Protein AF-A0A502RYR3-F1 (afdb_monomer)

Sequence (58 aa):
MRVACIGTGTIGASWVALFITGTHEVTAWDPAPGWQDRLLAALDRYEPQLRELQMPTV

Solvent-accessible surface area (backbone atoms only — not comparable to full-atom values): 3378 Å² total; per-residue (Å²): 88,83,44,79,41,78,41,51,53,78,70,34,36,54,50,51,48,57,40,46,31,49,85,32,52,70,48,76,48,55,92,54,89,66,42,65,64,52,32,52,54,48,45,66,69,42,48,65,59,40,50,76,69,69,47,54,84,115

pLDDT: mean 94.93, std 5.84, range [64.88, 98.44]

Foldseek 3Di:
DEEEQEDQPPVSLVVQLQQVLDPYDYDYDYPDPPSVVVSVVSSVVCQVVCVVVVGHDD

Nearest PDB structures (foldseek):
  3ado-assembly1_A  TM=7.789E-01  e=1.504E-02  Oryctolagus cuniculus
  3hdh-assembly2_C-2  TM=8.126E-01  e=1.763E-01  Sus scrofa
  4dyd-assembly1_A  TM=8.827E-01  e=3.493E-01  Acinetobacter baylyi
  8oqo-assembly1_A  TM=7.424E-01  e=2.021E-01  Mycobacterium tuberculosis H37Rv
  4pzc-assembly1_A  TM=7.871E-01  e=4.592E-01  Cupriavidus necator H16

Radius of gyration: 10.83 Å; Cα contacts (8 Å, |Δi|>4): 70; chains: 1; bounding box: 25×15×31 Å

Mean predicted aligned error: 2.38 Å

Structure (mmCIF, N/CA/C/O backbone):
data_AF-A0A502RYR3-F1
#
_entry.id   AF-A0A502RYR3-F1
#
loop_
_atom_site.group_PDB
_atom_site.id
_atom_site.type_symbol
_atom_site.label_atom_id
_atom_site.label_alt_id
_atom_site.label_comp_id
_atom_site.label_asym_id
_atom_site.label_entity_id
_atom_site.label_seq_id
_atom_site.pdbx_PDB_ins_code
_atom_site.Cartn_x
_atom_site.Cartn_y
_atom_site.Cartn_z
_atom_site.occupancy
_atom_site.B_iso_or_equiv
_atom_site.auth_seq_id
_atom_site.auth_comp_id
_atom_site.auth_asym_id
_atom_site.auth_atom_id
_atom_site.pdbx_PDB_model_num
ATOM 1 N N . MET A 1 1 ? -15.526 2.013 1.746 1.00 91.31 1 MET A N 1
ATOM 2 C CA . MET A 1 1 ? -15.573 2.531 0.346 1.00 91.31 1 MET A CA 1
ATOM 3 C C . MET A 1 1 ? -14.467 1.866 -0.475 1.00 91.31 1 MET A C 1
ATOM 5 O O . MET A 1 1 ? -13.651 1.179 0.127 1.00 91.31 1 MET A O 1
ATOM 9 N N . ARG A 1 2 ? -14.424 2.041 -1.804 1.00 97.31 2 ARG A N 1
ATOM 10 C CA . ARG A 1 2 ? -13.308 1.565 -2.645 1.00 97.31 2 ARG A CA 1
ATOM 11 C C . ARG A 1 2 ? -12.260 2.658 -2.818 1.00 97.31 2 ARG A C 1
ATOM 13 O O . ARG A 1 2 ? -12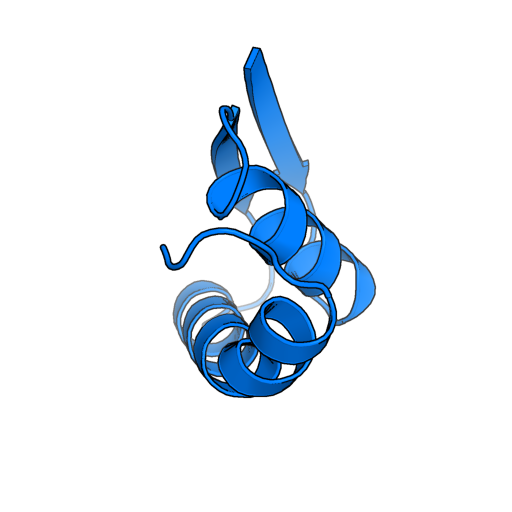.619 3.770 -3.197 1.00 97.31 2 ARG A O 1
ATOM 20 N N . VAL A 1 3 ? -10.997 2.339 -2.550 1.00 97.88 3 VAL A N 1
ATOM 21 C CA . VAL A 1 3 ? -9.869 3.276 -2.620 1.00 97.88 3 VAL A CA 1
ATOM 22 C C . VAL A 1 3 ? -8.796 2.719 -3.550 1.00 97.88 3 VAL A C 1
ATOM 24 O O . VAL A 1 3 ? -8.409 1.559 -3.431 1.00 97.88 3 VAL A O 1
ATOM 27 N N . ALA A 1 4 ? -8.308 3.555 -4.465 1.00 98.19 4 ALA A N 1
ATOM 28 C CA . ALA A 1 4 ? -7.151 3.245 -5.295 1.00 98.19 4 ALA A CA 1
ATOM 29 C C . ALA A 1 4 ? -5.939 4.061 -4.824 1.00 98.19 4 ALA A C 1
ATOM 31 O O . ALA A 1 4 ? -5.992 5.291 -4.802 1.00 98.19 4 ALA A O 1
ATOM 32 N N . CYS A 1 5 ? -4.847 3.382 -4.476 1.00 98.06 5 CYS A N 1
ATOM 33 C CA . CYS A 1 5 ? -3.565 3.997 -4.144 1.00 98.06 5 CYS A CA 1
ATOM 34 C C . CYS A 1 5 ? -2.579 3.779 -5.297 1.00 98.06 5 CYS A C 1
ATOM 36 O O . CYS A 1 5 ? -2.141 2.656 -5.543 1.00 98.06 5 CYS A O 1
ATOM 38 N N . ILE A 1 6 ? -2.237 4.860 -6.002 1.00 98.19 6 ILE A N 1
ATOM 39 C CA . ILE A 1 6 ? -1.280 4.845 -7.114 1.00 98.19 6 ILE A CA 1
ATOM 40 C C . ILE A 1 6 ? 0.037 5.453 -6.631 1.00 98.19 6 ILE A C 1
ATOM 42 O O . ILE A 1 6 ? 0.099 6.638 -6.309 1.00 98.19 6 ILE A O 1
ATOM 46 N N . GLY A 1 7 ? 1.074 4.623 -6.577 1.00 98.25 7 GLY A N 1
ATOM 47 C CA . GLY A 1 7 ? 2.331 4.896 -5.893 1.00 98.25 7 GLY A CA 1
ATOM 48 C C . GLY A 1 7 ? 2.347 4.267 -4.500 1.00 98.25 7 GLY A C 1
ATOM 49 O O . GLY A 1 7 ? 1.502 4.576 -3.662 1.00 98.25 7 GLY A O 1
ATOM 50 N N . THR A 1 8 ? 3.323 3.399 -4.236 1.00 98.31 8 THR A N 1
ATOM 51 C CA . THR A 1 8 ? 3.449 2.615 -2.993 1.00 98.31 8 THR A CA 1
ATOM 52 C C . THR A 1 8 ? 4.798 2.833 -2.303 1.00 98.31 8 THR A C 1
ATOM 54 O O . THR A 1 8 ? 5.291 1.963 -1.587 1.00 98.31 8 THR A O 1
ATOM 57 N N . GLY A 1 9 ? 5.409 4.007 -2.504 1.00 96.75 9 GLY A N 1
ATOM 58 C CA . GLY A 1 9 ? 6.489 4.506 -1.645 1.00 96.75 9 GLY A CA 1
ATOM 59 C C . GLY A 1 9 ? 5.987 4.830 -0.230 1.00 96.75 9 GLY A C 1
ATOM 60 O O . GLY A 1 9 ? 4.833 4.568 0.092 1.00 96.75 9 GLY A O 1
ATOM 61 N N . THR A 1 10 ? 6.812 5.456 0.615 1.00 96.50 10 THR A N 1
ATOM 62 C CA . THR A 1 10 ? 6.500 5.700 2.042 1.00 96.50 10 THR A CA 1
ATOM 63 C C . THR A 1 10 ? 5.084 6.232 2.302 1.00 96.50 10 THR A C 1
ATOM 65 O O . THR A 1 10 ? 4.352 5.658 3.100 1.00 96.50 10 THR A O 1
ATOM 68 N N . ILE A 1 11 ? 4.677 7.301 1.607 1.00 97.44 11 ILE A N 1
ATOM 69 C CA . ILE A 1 11 ? 3.356 7.924 1.809 1.00 97.44 11 ILE A CA 1
ATOM 70 C C . ILE A 1 11 ? 2.232 7.024 1.282 1.00 97.44 11 ILE A C 1
ATOM 72 O O . ILE A 1 11 ? 1.193 6.870 1.922 1.00 97.44 11 ILE A O 1
ATOM 76 N N . GLY A 1 12 ? 2.434 6.413 0.115 1.00 98.06 12 GLY A N 1
ATOM 77 C CA . GLY A 1 12 ? 1.448 5.519 -0.485 1.00 98.06 12 GLY A CA 1
ATOM 78 C C . GLY A 1 12 ? 1.182 4.298 0.389 1.00 98.06 12 GLY A C 1
ATOM 79 O O . GLY A 1 12 ? 0.033 3.991 0.691 1.00 98.06 12 GLY A O 1
ATOM 80 N N . ALA A 1 13 ? 2.246 3.659 0.874 1.00 98.00 13 ALA A N 1
ATOM 81 C CA . ALA A 1 13 ? 2.158 2.510 1.763 1.00 98.00 13 ALA A CA 1
ATOM 82 C C . ALA A 1 13 ? 1.468 2.855 3.093 1.00 98.00 13 ALA A C 1
ATOM 84 O O . ALA A 1 13 ? 0.641 2.071 3.552 1.00 98.00 13 ALA A O 1
ATOM 85 N N . SER A 1 14 ? 1.721 4.036 3.680 1.00 96.75 14 SER A N 1
ATOM 86 C CA . SER A 1 14 ? 1.010 4.451 4.900 1.00 96.75 14 SER A CA 1
ATOM 87 C C . SER A 1 14 ? -0.491 4.646 4.676 1.00 96.75 14 SER A C 1
ATOM 89 O O . SER A 1 14 ? -1.289 4.283 5.537 1.00 96.75 14 SER A O 1
ATOM 91 N N . TRP A 1 15 ? -0.898 5.166 3.511 1.00 97.00 15 TRP A N 1
ATOM 92 C CA . TRP A 1 15 ? -2.319 5.282 3.171 1.00 97.00 15 TRP A CA 1
ATOM 93 C C . TRP A 1 15 ? -2.964 3.922 2.931 1.00 97.00 15 TRP A C 1
ATOM 95 O O . TRP A 1 15 ? -4.056 3.684 3.439 1.00 97.00 15 TRP A O 1
ATOM 105 N N . VAL A 1 16 ? -2.287 3.015 2.217 1.00 97.56 16 VAL A N 1
ATOM 106 C CA . VAL A 1 16 ? -2.767 1.635 2.047 1.00 97.56 16 VAL A CA 1
ATOM 107 C C . VAL A 1 16 ? -3.001 0.994 3.411 1.00 97.56 16 VAL A C 1
ATOM 109 O O . VAL A 1 16 ? -4.093 0.487 3.649 1.00 97.56 16 VAL A O 1
ATOM 112 N N . ALA A 1 17 ? -2.023 1.084 4.315 1.00 96.06 17 ALA A N 1
ATOM 113 C CA . ALA A 1 17 ? -2.099 0.510 5.653 1.00 96.06 17 ALA A CA 1
ATOM 114 C C . ALA A 1 17 ? -3.274 1.069 6.470 1.00 96.06 17 ALA A C 1
ATOM 116 O O . ALA A 1 17 ? -4.017 0.316 7.097 1.00 96.06 17 ALA A O 1
ATOM 117 N N . LEU A 1 18 ? -3.489 2.385 6.415 1.00 94.75 18 LEU A N 1
ATOM 118 C CA . LEU A 1 18 ? -4.582 3.043 7.126 1.00 94.75 18 LEU A CA 1
ATOM 119 C C . LEU A 1 18 ? -5.960 2.674 6.555 1.00 94.75 18 LEU A C 1
ATOM 121 O O . LEU A 1 18 ? -6.916 2.465 7.298 1.00 94.75 18 LEU A O 1
ATOM 125 N N . PHE A 1 19 ? -6.092 2.602 5.231 1.00 95.44 19 PHE A N 1
ATOM 126 C CA . PHE A 1 19 ? -7.382 2.311 4.612 1.00 95.44 19 PHE A CA 1
ATOM 127 C C . PHE A 1 19 ? -7.771 0.839 4.748 1.00 95.44 19 PHE A C 1
ATOM 129 O O . PHE A 1 19 ? -8.941 0.565 5.022 1.00 95.44 19 PHE A O 1
ATOM 136 N N . ILE A 1 20 ? -6.813 -0.082 4.593 1.00 93.81 20 ILE A N 1
ATOM 137 C CA . ILE A 1 20 ? -7.074 -1.527 4.629 1.00 93.81 20 ILE A CA 1
ATOM 138 C C . ILE A 1 20 ? -7.335 -2.048 6.050 1.00 93.81 20 ILE A C 1
ATOM 140 O O . ILE A 1 20 ? -8.132 -2.962 6.208 1.00 93.81 20 ILE A O 1
ATOM 144 N N . THR A 1 21 ? -6.733 -1.434 7.079 1.00 92.00 21 THR A N 1
ATOM 145 C CA . THR A 1 21 ? -7.103 -1.679 8.491 1.00 92.00 21 THR A CA 1
ATOM 146 C C . THR A 1 21 ? -8.474 -1.097 8.842 1.00 92.00 21 THR A C 1
ATOM 148 O O . THR A 1 21 ? -9.116 -1.526 9.796 1.00 92.00 21 THR A O 1
ATOM 151 N N . GLY A 1 22 ? -8.944 -0.101 8.086 1.00 84.81 22 GLY A N 1
ATOM 152 C CA . GLY A 1 22 ? -10.286 0.454 8.216 1.00 84.81 22 GLY A CA 1
ATOM 153 C C . GLY A 1 22 ? -11.366 -0.403 7.542 1.00 84.81 22 GLY A C 1
ATOM 154 O O . GLY A 1 22 ? -11.239 -1.601 7.337 1.00 84.81 22 GLY A O 1
ATOM 155 N N . THR A 1 23 ? -12.473 0.234 7.156 1.00 87.81 23 THR A N 1
ATOM 156 C CA . THR A 1 23 ? -13.616 -0.423 6.487 1.00 87.81 23 THR A CA 1
ATOM 157 C C . THR A 1 23 ? -13.588 -0.254 4.959 1.00 87.81 23 THR A C 1
ATOM 159 O O . THR A 1 23 ? -14.633 -0.133 4.303 1.00 87.81 23 THR A O 1
ATOM 162 N N . HIS A 1 24 ? -12.389 -0.173 4.369 1.00 94.00 24 HIS A N 1
ATOM 163 C CA . HIS A 1 24 ? -12.203 0.106 2.942 1.00 94.00 24 HIS A CA 1
ATOM 164 C C . HIS A 1 24 ? -11.650 -1.097 2.180 1.00 94.00 24 HIS A C 1
ATOM 166 O O . HIS A 1 24 ? -10.802 -1.833 2.664 1.00 94.00 24 HIS A O 1
ATOM 172 N N . GLU A 1 25 ? -12.103 -1.240 0.937 1.00 96.00 25 GLU A N 1
ATOM 173 C CA . GLU A 1 25 ? -11.486 -2.125 -0.048 1.00 96.00 25 GLU A CA 1
ATOM 174 C C . GLU A 1 25 ? -10.410 -1.315 -0.779 1.00 96.00 25 GLU A C 1
ATOM 176 O O . GLU A 1 25 ? -10.714 -0.265 -1.359 1.00 96.00 25 GLU A O 1
ATOM 181 N N . VAL A 1 26 ? -9.158 -1.770 -0.727 1.00 97.38 26 VAL A N 1
ATOM 182 C CA . VAL A 1 26 ? -8.007 -1.025 -1.251 1.00 97.38 26 VAL A CA 1
ATOM 183 C C . VA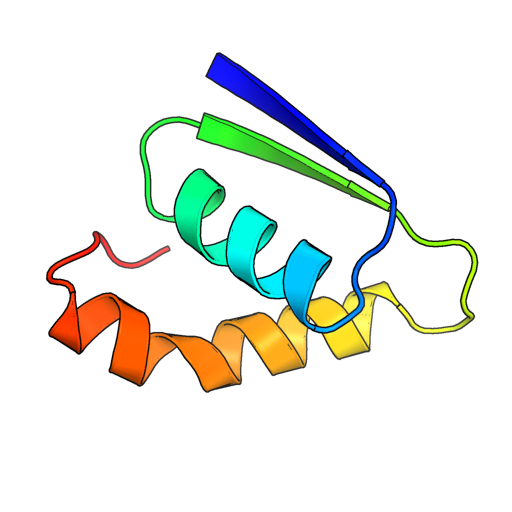L A 1 26 ? -7.396 -1.763 -2.435 1.00 97.38 26 VAL A C 1
ATOM 185 O O . VAL A 1 26 ? -7.034 -2.930 -2.335 1.00 97.38 26 VAL A O 1
ATOM 188 N N . THR A 1 27 ? -7.245 -1.068 -3.561 1.00 98.12 27 THR A N 1
ATOM 189 C CA . THR A 1 27 ? -6.415 -1.504 -4.691 1.00 98.12 27 THR A CA 1
ATOM 190 C C . THR A 1 27 ? -5.160 -0.641 -4.733 1.00 98.12 27 THR A C 1
ATOM 192 O 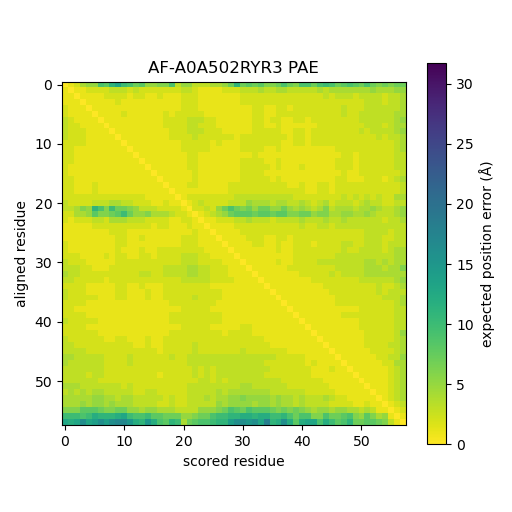O . THR A 1 27 ? -5.259 0.583 -4.772 1.00 98.12 27 THR A O 1
ATOM 195 N N . ALA A 1 28 ? -3.980 -1.257 -4.738 1.00 98.12 28 ALA A N 1
ATOM 196 C CA . ALA A 1 28 ? -2.702 -0.552 -4.821 1.00 98.12 28 ALA A CA 1
ATOM 197 C C . ALA A 1 28 ? -1.968 -0.898 -6.122 1.00 98.12 28 ALA A C 1
ATOM 199 O O . ALA A 1 28 ? -2.114 -2.009 -6.632 1.00 98.12 28 ALA A O 1
ATOM 200 N N . TRP A 1 29 ? -1.186 0.043 -6.652 1.00 98.38 29 TRP A N 1
ATOM 201 C CA . TRP A 1 29 ? -0.305 -0.183 -7.800 1.00 98.38 29 TRP A CA 1
ATOM 202 C C . TRP A 1 29 ? 0.861 0.810 -7.819 1.00 98.38 29 TRP A C 1
ATOM 204 O O . TRP A 1 29 ? 0.702 1.960 -7.411 1.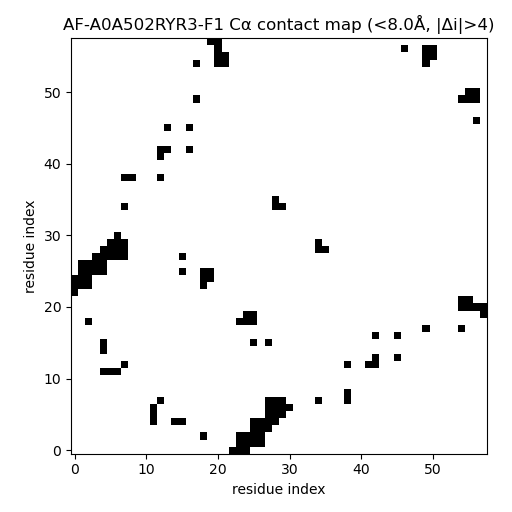00 98.38 29 TRP A O 1
ATOM 214 N N . ASP A 1 30 ? 2.013 0.397 -8.345 1.00 98.44 30 ASP A N 1
ATOM 215 C CA . ASP A 1 30 ? 3.191 1.245 -8.557 1.00 98.44 30 ASP A CA 1
ATOM 216 C C . ASP A 1 30 ? 3.975 0.758 -9.799 1.00 98.44 30 ASP A C 1
ATOM 218 O O . ASP A 1 30 ? 3.978 -0.443 -10.086 1.00 98.44 30 ASP A O 1
ATOM 222 N N . PRO A 1 31 ? 4.627 1.645 -10.577 1.00 98.12 31 PRO A N 1
ATOM 223 C CA . PRO A 1 31 ? 5.419 1.235 -11.740 1.00 98.12 31 PRO A CA 1
ATOM 224 C C . PRO A 1 31 ? 6.747 0.544 -11.385 1.00 98.12 31 PRO A C 1
ATOM 226 O O . PRO A 1 31 ? 7.368 -0.066 -12.258 1.00 98.12 31 PRO A O 1
ATOM 229 N N . ALA A 1 32 ? 7.234 0.657 -10.146 1.00 97.94 32 ALA A N 1
ATOM 230 C CA . ALA A 1 32 ? 8.535 0.132 -9.755 1.00 97.94 32 ALA A CA 1
ATOM 231 C C . ALA A 1 32 ? 8.551 -1.409 -9.742 1.00 97.94 32 ALA A C 1
ATOM 233 O O . ALA A 1 32 ? 7.698 -2.035 -9.113 1.00 97.94 32 ALA A O 1
ATOM 234 N N . PRO A 1 33 ? 9.565 -2.070 -10.329 1.00 98.19 33 PRO A N 1
ATOM 235 C CA . PRO A 1 33 ? 9.703 -3.520 -10.222 1.00 98.19 33 PRO A CA 1
ATOM 236 C C . PRO A 1 33 ? 9.757 -3.978 -8.757 1.00 98.19 33 PRO A C 1
ATOM 238 O O . PRO A 1 33 ? 10.487 -3.391 -7.949 1.00 98.19 33 PRO A O 1
ATOM 241 N N . GLY A 1 34 ? 8.992 -5.020 -8.416 1.00 97.69 34 GLY A N 1
ATOM 242 C CA . GLY A 1 34 ? 8.919 -5.575 -7.057 1.00 97.69 34 GLY A CA 1
ATOM 243 C C . GLY A 1 34 ? 8.156 -4.709 -6.048 1.00 97.69 34 GLY A C 1
ATOM 244 O O . GLY A 1 34 ? 8.359 -4.851 -4.845 1.00 97.69 34 GLY A O 1
ATOM 245 N N . TRP A 1 35 ? 7.314 -3.774 -6.501 1.00 98.31 35 TRP A N 1
ATOM 246 C CA . TRP A 1 35 ? 6.552 -2.898 -5.606 1.00 98.31 35 TRP A CA 1
ATOM 247 C C . TRP A 1 35 ? 5.617 -3.651 -4.653 1.00 98.31 35 TRP A C 1
ATOM 249 O O . TRP A 1 35 ? 5.453 -3.210 -3.520 1.00 98.31 35 TRP A O 1
ATOM 259 N N . GLN A 1 36 ? 5.047 -4.784 -5.079 1.00 98.38 36 GLN A N 1
ATOM 260 C CA . GLN A 1 36 ? 4.128 -5.580 -4.258 1.00 98.38 36 GLN A CA 1
ATOM 261 C C . GLN A 1 36 ? 4.824 -6.098 -3.002 1.00 98.38 36 GLN A C 1
ATOM 263 O O . GLN A 1 36 ? 4.355 -5.837 -1.899 1.00 98.38 36 GLN A O 1
ATOM 268 N N . ASP A 1 37 ? 5.982 -6.739 -3.159 1.00 98.44 37 ASP A N 1
ATOM 269 C CA . ASP A 1 37 ? 6.750 -7.278 -2.032 1.00 98.44 37 ASP A CA 1
ATOM 270 C C . ASP A 1 37 ? 7.210 -6.164 -1.088 1.00 98.44 37 ASP A C 1
ATOM 272 O O . ASP A 1 37 ? 7.148 -6.305 0.132 1.00 98.44 37 ASP A O 1
ATOM 276 N N . ARG A 1 38 ? 7.627 -5.016 -1.641 1.00 98.25 38 ARG A N 1
ATOM 277 C CA . ARG A 1 38 ? 7.997 -3.847 -0.830 1.00 98.25 38 ARG A CA 1
ATOM 278 C C . ARG A 1 38 ? 6.807 -3.267 -0.074 1.00 98.25 38 ARG A C 1
ATOM 280 O O . ARG A 1 38 ? 6.980 -2.853 1.068 1.00 98.25 38 ARG A O 1
ATOM 287 N N . LEU A 1 39 ? 5.629 -3.221 -0.697 1.00 98.19 39 LEU A N 1
ATOM 288 C CA . LEU A 1 39 ? 4.404 -2.769 -0.048 1.00 98.19 39 LEU A CA 1
ATOM 289 C C . LEU A 1 39 ? 4.043 -3.716 1.095 1.00 98.19 39 LEU A C 1
ATOM 291 O O . LEU A 1 39 ? 3.865 -3.242 2.208 1.00 98.19 39 LEU A O 1
ATOM 295 N N . LEU A 1 40 ? 4.007 -5.028 0.853 1.00 97.25 40 LEU A N 1
ATOM 296 C CA . LEU A 1 40 ? 3.716 -6.025 1.887 1.00 97.25 40 LEU A CA 1
ATOM 297 C C . LEU A 1 40 ? 4.700 -5.921 3.062 1.00 97.25 40 LEU A C 1
ATOM 299 O O . LEU A 1 40 ? 4.271 -5.789 4.203 1.00 97.25 40 LEU A O 1
ATOM 303 N N . ALA A 1 41 ? 6.004 -5.828 2.786 1.00 98.06 41 ALA A N 1
ATOM 304 C CA . ALA A 1 41 ? 7.015 -5.634 3.826 1.00 98.06 41 ALA A CA 1
ATOM 305 C C . ALA A 1 41 ? 6.847 -4.310 4.599 1.00 98.06 41 ALA A C 1
ATOM 307 O O . ALA A 1 41 ? 7.160 -4.231 5.788 1.00 98.06 41 ALA A O 1
ATOM 308 N N . ALA A 1 42 ? 6.370 -3.248 3.941 1.00 97.56 42 ALA A N 1
ATOM 309 C CA . ALA A 1 42 ? 6.049 -1.992 4.611 1.00 97.56 42 ALA A CA 1
ATOM 310 C C . ALA 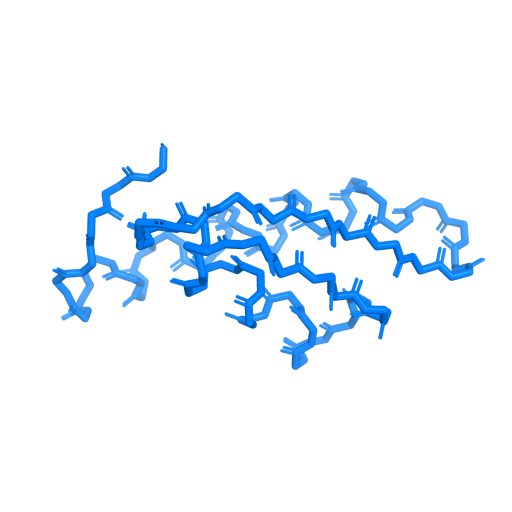A 1 42 ? 4.815 -2.132 5.515 1.00 97.56 42 ALA A C 1
ATOM 312 O O . ALA A 1 42 ? 4.846 -1.626 6.633 1.00 97.56 42 ALA A O 1
ATOM 313 N N . LEU A 1 43 ? 3.772 -2.841 5.068 1.00 96.00 43 LEU A N 1
ATOM 314 C CA . LEU A 1 43 ? 2.579 -3.117 5.874 1.00 96.00 43 LEU A CA 1
ATOM 315 C C . LEU A 1 43 ? 2.936 -3.908 7.138 1.00 96.00 43 LEU A C 1
ATOM 317 O O . LEU A 1 43 ? 2.558 -3.487 8.229 1.00 96.00 43 LEU A O 1
ATOM 321 N N . ASP A 1 44 ? 3.752 -4.958 7.009 1.00 96.00 44 ASP A N 1
ATOM 322 C CA . ASP A 1 44 ? 4.257 -5.728 8.155 1.00 96.00 44 ASP A CA 1
ATOM 323 C C . ASP A 1 44 ? 5.023 -4.832 9.139 1.00 96.00 44 ASP A C 1
ATOM 325 O O . ASP A 1 44 ? 4.854 -4.913 10.355 1.00 96.00 44 ASP A O 1
ATOM 329 N N . ARG A 1 45 ? 5.852 -3.919 8.615 1.00 96.50 45 ARG A N 1
ATOM 330 C CA . ARG A 1 45 ? 6.620 -2.972 9.430 1.00 96.50 45 ARG A CA 1
ATOM 331 C C . ARG A 1 45 ? 5.743 -1.946 10.152 1.00 96.50 45 ARG A C 1
ATOM 333 O O . ARG A 1 45 ? 6.187 -1.419 11.169 1.00 96.50 45 ARG A O 1
ATOM 340 N N . TYR A 1 46 ? 4.573 -1.609 9.612 1.00 95.69 46 TYR A N 1
ATOM 341 C CA . TYR A 1 46 ? 3.668 -0.605 10.180 1.00 95.69 46 TYR A CA 1
ATOM 342 C C . TYR A 1 46 ? 2.685 -1.174 11.203 1.00 95.69 46 TYR A C 1
ATOM 344 O O . TYR A 1 46 ? 2.051 -0.393 11.911 1.00 95.69 46 TYR A O 1
ATOM 352 N N . GLU A 1 47 ? 2.566 -2.500 11.310 1.00 92.81 47 GLU A N 1
ATOM 353 C CA . GLU A 1 47 ? 1.653 -3.160 12.249 1.00 92.81 47 GLU A CA 1
ATOM 354 C C . GLU A 1 47 ? 1.779 -2.633 13.693 1.00 92.81 47 GLU A C 1
ATOM 356 O O . GLU A 1 47 ? 0.745 -2.260 14.260 1.00 92.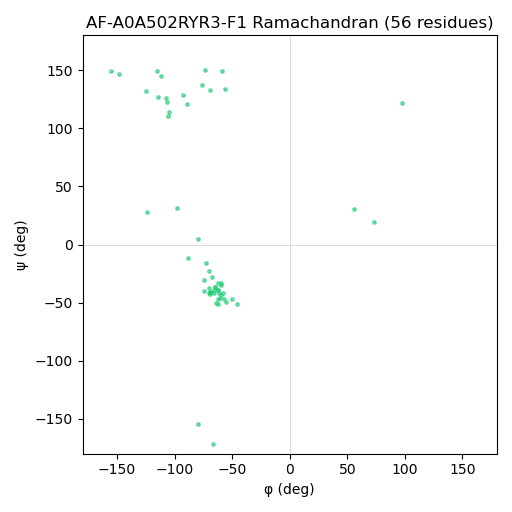81 47 GLU A O 1
ATOM 361 N N . PRO A 1 48 ? 2.987 -2.473 14.276 1.00 94.44 48 PRO A N 1
ATOM 362 C CA . PRO A 1 48 ? 3.110 -1.969 15.642 1.00 94.44 48 PRO A CA 1
ATOM 363 C C . PRO A 1 48 ? 2.545 -0.552 15.805 1.00 94.44 48 PRO A C 1
ATOM 365 O O . PRO A 1 48 ? 1.831 -0.273 16.766 1.00 94.44 48 PRO A O 1
ATOM 368 N N . GLN A 1 49 ? 2.808 0.339 14.847 1.00 94.25 49 GLN A N 1
ATOM 369 C CA . GLN A 1 49 ? 2.340 1.726 14.878 1.00 94.25 49 GLN A CA 1
ATOM 370 C C . GLN A 1 49 ? 0.825 1.815 14.676 1.00 94.25 49 GLN A C 1
ATOM 372 O O . GLN A 1 49 ? 0.159 2.623 15.316 1.00 94.25 49 GLN A O 1
ATOM 377 N N . LEU A 1 50 ? 0.251 0.976 13.812 1.00 93.94 50 LEU A N 1
ATOM 378 C CA . LEU A 1 50 ? -1.202 0.912 13.622 1.00 93.94 50 LEU A CA 1
ATOM 379 C C . LEU A 1 50 ? -1.897 0.432 14.899 1.00 93.94 50 LEU A C 1
ATO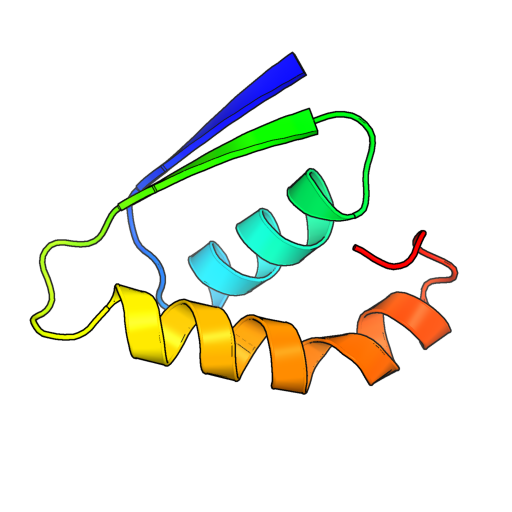M 381 O O . LEU A 1 50 ? -2.947 0.962 15.267 1.00 93.94 50 LEU A O 1
ATOM 385 N N . ARG A 1 51 ? -1.272 -0.502 15.6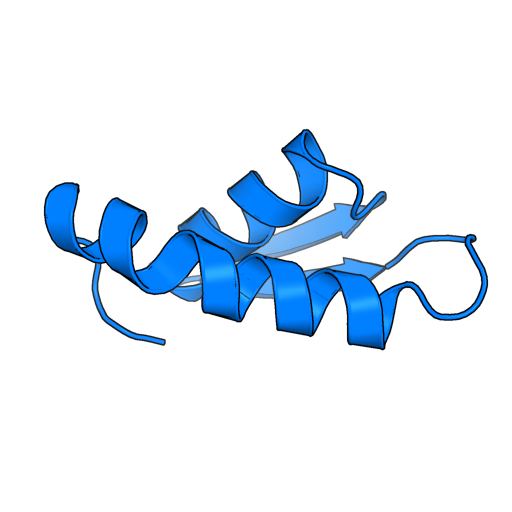23 1.00 93.25 51 ARG A N 1
ATOM 386 C CA . ARG A 1 51 ? -1.740 -0.956 16.933 1.00 93.25 51 ARG A CA 1
ATOM 387 C C . ARG A 1 51 ? -1.674 0.152 17.987 1.00 93.25 51 ARG A C 1
ATOM 389 O O . ARG A 1 51 ? -2.621 0.302 18.756 1.00 93.25 51 ARG A O 1
ATOM 396 N N . GLU A 1 52 ? -0.606 0.951 18.011 1.00 95.50 52 GLU A N 1
ATOM 397 C CA . GLU A 1 52 ? -0.504 2.138 18.882 1.00 95.50 52 GLU A CA 1
ATOM 398 C C . GLU A 1 52 ? -1.620 3.156 18.598 1.00 95.50 52 GLU A C 1
ATOM 400 O O . GLU A 1 52 ? -2.154 3.767 19.523 1.00 95.50 52 GLU A O 1
ATOM 405 N N . LEU A 1 53 ? -2.029 3.281 17.333 1.00 92.75 53 LEU A N 1
ATOM 406 C CA . LEU A 1 53 ? -3.162 4.104 16.899 1.00 92.75 53 LEU A CA 1
ATOM 407 C C . LEU A 1 53 ? -4.533 3.443 17.125 1.00 92.75 53 LEU A C 1
ATOM 409 O O . LEU A 1 53 ? -5.550 4.010 16.725 1.00 92.75 53 LEU A O 1
ATOM 413 N N . GLN A 1 54 ? -4.577 2.265 17.756 1.00 92.88 54 GLN A N 1
ATOM 414 C CA . GLN A 1 54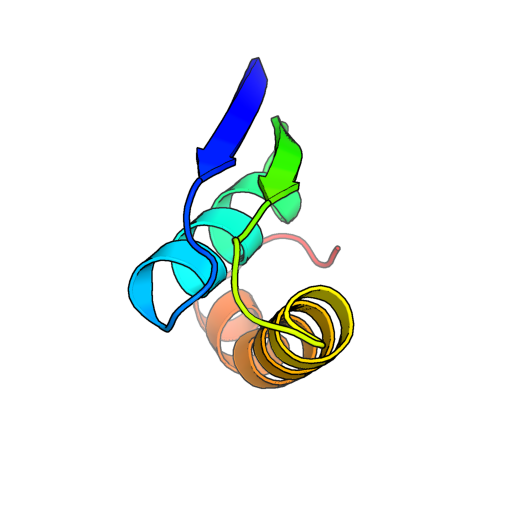 ? -5.794 1.487 18.013 1.00 92.88 54 GLN A CA 1
ATOM 415 C C . GLN A 1 54 ? -6.593 1.168 16.741 1.00 92.88 54 GLN A C 1
ATOM 417 O O . GLN A 1 54 ? -7.820 1.043 16.770 1.00 92.88 54 GLN A O 1
ATOM 422 N N . MET A 1 55 ? -5.896 1.033 15.612 1.00 92.69 55 MET A N 1
ATOM 423 C CA . MET A 1 55 ? -6.510 0.578 14.375 1.00 92.69 55 MET A CA 1
ATOM 424 C C . MET A 1 55 ? -6.798 -0.928 14.448 1.00 92.69 55 MET A C 1
ATOM 426 O O . MET A 1 55 ? -6.070 -1.663 15.124 1.00 92.69 55 MET A O 1
ATOM 430 N N . PRO A 1 56 ? -7.843 -1.411 13.754 1.00 83.56 56 PRO A N 1
ATOM 431 C CA . PRO A 1 56 ? -8.076 -2.839 13.602 1.00 83.56 56 PRO A CA 1
ATOM 432 C C . PRO A 1 56 ? -6.881 -3.517 12.928 1.00 83.56 56 PRO A C 1
ATOM 434 O O . PRO A 1 56 ? -6.187 -2.915 12.111 1.00 83.56 56 PRO A O 1
ATOM 437 N N . THR A 1 57 ? -6.644 -4.779 13.262 1.00 73.50 57 THR A N 1
ATOM 438 C CA . THR A 1 57 ? -5.639 -5.591 12.572 1.00 73.50 57 THR A CA 1
ATOM 439 C C . THR A 1 57 ? -6.194 -6.033 11.215 1.00 73.50 57 THR A C 1
ATOM 441 O O . THR A 1 57 ? -7.372 -6.389 11.137 1.00 73.50 57 THR A O 1
ATOM 444 N N . VAL A 1 58 ? -5.362 -5.976 10.167 1.00 64.88 58 VAL A N 1
ATOM 445 C CA . VAL A 1 58 ? -5.685 -6.510 8.826 1.00 64.88 58 VAL A CA 1
ATOM 446 C C . VAL A 1 58 ? -5.622 -8.030 8.835 1.00 64.88 58 VAL A C 1
ATOM 448 O O . VAL A 1 58 ? -4.682 -8.558 9.472 1.00 64.88 58 VAL A O 1
#

Secondary structure (DSSP, 8-state):
-EEEEE--SHHHHHHHHHHHHTT-EEEEE-SSTTHHHHHHHHHHHHHHHHHHTTPPP-